Protein AF-A0AAN0NGV8-F1 (afdb_monomer)

Foldseek 3Di:
DFKKFWLDFDADFAAPAECPPNQQHGKTWIWFDDDQWIKIKIKGQFNHFPDHHGDTGGPPDRGTHWGRTYNHPDTDIDMWMWTQGGHGSVSSVVQCVVPLSDSLRVCDDCVNPCCQAPVNVVDPGHTHDCVVVPDPPRDDD

pLDDT: mean 86.29, std 15.34, range [24.92, 97.44]

Secondary structure (DSSP, 8-state):
---EEEEEEE--PPBT-TTGGGGT-EEEEEEEEETTEEEEEEEEEESEESS-TT-EE-TT---EE-B-BSS-SSSB-EEEEEEEEES-HHHHHHHHHTT--STTTTS-SGGGGGGGBHHHH-SSSEE--TTTS-STTTS--

Structure (mmCIF, N/CA/C/O backbone):
data_AF-A0AAN0NGV8-F1
#
_entry.id   AF-A0AAN0NGV8-F1
#
loop_
_atom_site.group_PDB
_atom_site.id
_atom_site.type_symbol
_atom_site.label_atom_id
_atom_site.label_alt_id
_atom_site.label_comp_id
_atom_site.label_asym_id
_atom_site.label_entity_id
_atom_site.label_seq_id
_atom_site.pdbx_PDB_ins_code
_atom_site.Cartn_x
_atom_site.Cartn_y
_atom_site.Cartn_z
_atom_site.occupancy
_atom_site.B_iso_or_equiv
_atom_site.auth_seq_id
_atom_site.auth_comp_id
_atom_site.auth_asym_id
_atom_site.auth_atom_id
_atom_site.pdbx_PDB_model_num
ATOM 1 N N . MET A 1 1 ? -6.125 -11.802 8.314 1.00 50.25 1 MET A N 1
ATOM 2 C CA . MET A 1 1 ? -6.248 -10.958 7.102 1.00 50.25 1 MET A CA 1
ATOM 3 C C . MET A 1 1 ? -7.637 -11.060 6.474 1.00 50.25 1 MET A C 1
ATOM 5 O O . MET A 1 1 ? -7.983 -12.096 5.914 1.00 50.25 1 MET A O 1
ATOM 9 N N . GLY A 1 2 ? -8.452 -10.009 6.598 1.00 60.31 2 GLY A N 1
ATOM 10 C CA . GLY A 1 2 ? -9.726 -9.881 5.875 1.00 60.31 2 GLY A CA 1
ATOM 11 C C . GLY A 1 2 ? -9.545 -9.442 4.413 1.00 60.31 2 GLY A C 1
ATOM 12 O O . GLY A 1 2 ? -8.422 -9.252 3.950 1.00 60.31 2 GLY A O 1
ATOM 13 N N . ASN A 1 3 ? -10.654 -9.258 3.688 1.00 77.56 3 ASN A N 1
ATOM 14 C CA . ASN A 1 3 ? -10.643 -8.674 2.340 1.00 77.56 3 ASN A CA 1
ATOM 15 C C . ASN A 1 3 ? -10.023 -7.267 2.374 1.00 77.56 3 ASN A C 1
ATOM 17 O O . ASN A 1 3 ? -10.337 -6.478 3.265 1.00 77.56 3 ASN A O 1
ATOM 21 N N . GLY A 1 4 ? -9.168 -6.952 1.404 1.00 88.31 4 GLY A N 1
ATOM 22 C CA . GLY A 1 4 ? -8.563 -5.631 1.251 1.00 88.31 4 GLY A CA 1
ATOM 23 C C . GLY A 1 4 ? -9.181 -4.834 0.105 1.00 88.31 4 GLY A C 1
ATOM 24 O O . GLY A 1 4 ? -9.833 -5.393 -0.773 1.00 88.31 4 GLY A O 1
ATOM 25 N N . VAL A 1 5 ? -8.953 -3.525 0.091 1.00 95.69 5 VAL A N 1
ATOM 26 C CA . VAL A 1 5 ? -9.336 -2.618 -0.998 1.00 95.69 5 VAL A CA 1
ATOM 27 C C . VAL A 1 5 ? -8.103 -1.918 -1.552 1.00 95.69 5 VAL A C 1
ATOM 29 O O . VAL A 1 5 ? -7.297 -1.370 -0.801 1.00 95.69 5 VAL A O 1
ATOM 32 N N . ILE A 1 6 ? -7.947 -1.921 -2.872 1.00 96.50 6 ILE A N 1
ATOM 33 C CA . ILE A 1 6 ? -6.869 -1.205 -3.550 1.00 96.50 6 ILE A CA 1
ATOM 34 C C . ILE A 1 6 ? -7.197 0.289 -3.566 1.00 96.50 6 ILE A C 1
ATOM 36 O O . ILE A 1 6 ? -8.218 0.703 -4.111 1.00 96.50 6 ILE A O 1
ATOM 40 N N . VAL A 1 7 ? -6.325 1.117 -2.996 1.00 97.44 7 VAL A N 1
ATOM 41 C CA . VAL A 1 7 ? -6.482 2.583 -2.969 1.00 97.44 7 VAL A CA 1
ATOM 42 C C . VAL A 1 7 ? -5.556 3.299 -3.950 1.00 97.44 7 VAL A C 1
ATOM 44 O O . VAL A 1 7 ? -5.861 4.421 -4.348 1.00 97.44 7 VAL A O 1
ATOM 47 N N . VAL A 1 8 ? -4.491 2.630 -4.407 1.00 97.31 8 VAL A N 1
ATOM 48 C CA . VAL A 1 8 ? -3.605 3.078 -5.494 1.00 97.31 8 VAL A CA 1
ATOM 49 C C . VAL A 1 8 ? -3.218 1.874 -6.348 1.00 97.31 8 VAL A C 1
ATOM 51 O O . VAL A 1 8 ? -2.840 0.840 -5.806 1.00 97.31 8 VAL A O 1
ATOM 54 N N . ALA A 1 9 ? -3.271 2.020 -7.671 1.00 96.88 9 ALA A N 1
ATOM 55 C CA . ALA A 1 9 ? -2.657 1.094 -8.619 1.00 96.88 9 ALA A CA 1
ATOM 56 C C . ALA A 1 9 ? -2.059 1.912 -9.766 1.00 96.88 9 ALA A C 1
ATOM 58 O O . ALA A 1 9 ? -2.788 2.446 -10.601 1.00 96.88 9 ALA A O 1
ATOM 59 N N . GLN A 1 10 ? -0.737 2.041 -9.774 1.00 97.06 10 GLN A N 1
ATOM 60 C CA . GLN A 1 10 ? -0.016 2.907 -10.697 1.00 97.06 10 GLN A CA 1
ATOM 61 C C . GLN A 1 10 ? 0.923 2.060 -11.561 1.00 97.06 10 GLN A C 1
ATOM 63 O O . GLN A 1 10 ? 1.771 1.330 -11.046 1.00 97.06 10 GLN A O 1
ATOM 68 N N . GLY A 1 11 ? 0.768 2.177 -12.879 1.00 94.62 11 GLY A N 1
ATOM 69 C CA . GLY A 1 11 ? 1.617 1.532 -13.881 1.00 94.62 11 GLY A CA 1
ATOM 70 C C . GLY A 1 11 ? 2.447 2.536 -14.687 1.00 94.62 11 GLY A C 1
ATOM 71 O O . GLY A 1 11 ? 2.620 3.689 -14.289 1.00 94.62 11 GLY A O 1
ATOM 72 N N . GLY A 1 12 ? 2.914 2.102 -15.861 1.00 94.81 12 GLY A N 1
ATOM 73 C CA . GLY A 1 12 ? 3.553 2.963 -16.863 1.00 94.81 12 GLY A CA 1
ATOM 74 C C . GLY A 1 12 ? 5.072 3.116 -16.740 1.00 94.81 12 GLY A C 1
ATOM 75 O O . GLY A 1 12 ? 5.676 3.773 -17.583 1.00 94.81 12 GLY A O 1
ATOM 76 N N . CYS A 1 13 ? 5.708 2.491 -15.748 1.00 94.75 13 CYS A N 1
ATOM 77 C CA . CYS A 1 13 ? 7.161 2.491 -15.605 1.00 94.75 13 CYS A CA 1
ATOM 78 C C . CYS A 1 13 ? 7.784 1.248 -16.247 1.00 94.75 13 CYS A C 1
ATOM 80 O O . CYS A 1 13 ? 7.397 0.118 -15.943 1.00 94.75 13 CYS A O 1
ATOM 82 N N . GLY A 1 14 ? 8.797 1.451 -17.091 1.00 91.19 14 GLY A N 1
ATOM 83 C CA . GLY A 1 14 ? 9.654 0.366 -17.571 1.00 91.19 14 GLY A CA 1
ATOM 84 C C . GLY A 1 14 ? 10.571 -0.191 -16.472 1.00 91.19 14 GLY A C 1
ATOM 85 O O . GLY A 1 14 ? 10.752 0.415 -15.413 1.00 91.19 14 GLY A O 1
ATOM 86 N N . ASN A 1 15 ? 11.190 -1.342 -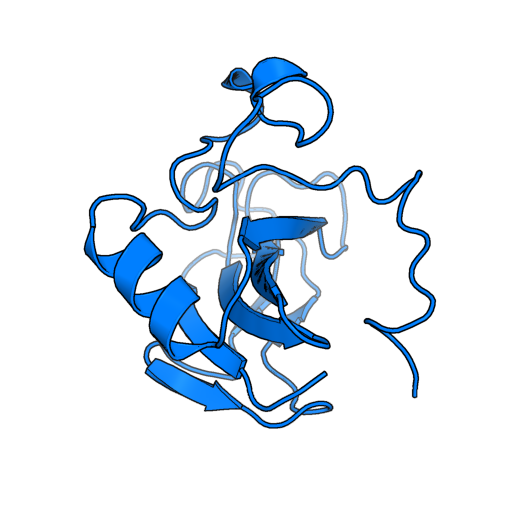16.736 1.00 85.62 15 ASN A N 1
ATOM 87 C CA . ASN A 1 15 ? 12.257 -1.864 -15.878 1.00 85.62 15 ASN A CA 1
ATOM 88 C C . ASN A 1 15 ? 13.474 -0.927 -15.911 1.00 85.62 15 ASN A C 1
ATOM 90 O O . ASN A 1 15 ? 13.820 -0.400 -16.967 1.00 85.62 15 ASN A O 1
ATOM 94 N N . ASN A 1 16 ? 14.131 -0.752 -14.765 1.00 87.00 16 ASN A N 1
ATOM 95 C CA . ASN A 1 16 ? 15.261 0.156 -14.549 1.00 87.00 16 ASN A CA 1
ATOM 96 C C . ASN A 1 16 ? 14.935 1.641 -14.811 1.00 87.00 16 ASN A C 1
ATOM 98 O O . ASN A 1 16 ? 15.845 2.446 -14.999 1.00 87.00 16 ASN A O 1
ATOM 102 N N . ALA A 1 17 ? 13.650 2.012 -14.854 1.00 88.94 17 ALA A N 1
ATOM 103 C CA . ALA A 1 17 ? 13.219 3.397 -15.023 1.00 88.94 17 ALA A CA 1
ATOM 104 C C . ALA A 1 17 ? 13.359 4.166 -13.700 1.00 88.94 17 ALA A C 1
ATOM 106 O O . ALA A 1 17 ? 12.373 4.365 -12.984 1.00 88.94 17 ALA A O 1
ATOM 107 N N . ASP A 1 18 ? 14.591 4.561 -13.376 1.00 90.38 18 ASP A N 1
ATOM 108 C CA . ASP A 1 18 ? 14.912 5.303 -12.156 1.00 90.38 18 ASP A CA 1
ATOM 109 C C . ASP A 1 18 ? 14.099 6.606 -12.049 1.00 90.38 18 ASP A C 1
ATOM 111 O O . ASP A 1 18 ? 13.821 7.280 -13.043 1.00 90.38 18 ASP A O 1
ATOM 115 N N . GLY A 1 19 ? 13.644 6.925 -10.837 1.00 89.19 19 GLY A N 1
ATOM 116 C CA . GLY A 1 19 ? 12.813 8.096 -10.549 1.00 89.19 19 GLY A CA 1
ATOM 117 C C . GLY A 1 19 ? 11.358 8.022 -11.038 1.00 89.19 19 GLY A C 1
ATOM 118 O O . GLY A 1 19 ? 10.547 8.870 -10.655 1.00 89.19 19 GLY A O 1
ATOM 119 N N . CYS A 1 20 ? 10.971 7.009 -11.824 1.00 94.88 20 CYS A N 1
ATOM 120 C CA . CYS A 1 20 ? 9.597 6.870 -12.311 1.00 94.88 20 CYS A CA 1
ATOM 121 C C . CYS A 1 20 ? 8.591 6.760 -11.151 1.00 94.88 20 CYS A C 1
ATOM 123 O O . CYS A 1 20 ? 8.838 6.064 -10.162 1.00 94.88 20 CYS A O 1
ATOM 125 N N . ASN A 1 21 ? 7.464 7.475 -11.264 1.00 94.44 21 ASN A N 1
ATOM 126 C CA . ASN A 1 21 ? 6.463 7.626 -10.199 1.00 94.44 21 ASN A CA 1
ATOM 127 C C . ASN A 1 21 ? 7.066 8.071 -8.846 1.00 94.44 21 ASN A C 1
ATOM 129 O O . ASN A 1 21 ? 6.680 7.565 -7.795 1.00 94.44 21 ASN A O 1
ATOM 133 N N . GLY A 1 22 ? 8.037 8.992 -8.860 1.00 90.94 22 GLY A N 1
ATOM 134 C CA . GLY A 1 22 ? 8.686 9.486 -7.637 1.00 90.94 22 GLY A CA 1
ATOM 135 C C . GLY A 1 22 ? 9.609 8.459 -6.976 1.00 90.94 22 GLY A C 1
ATOM 136 O O . GLY A 1 22 ? 9.797 8.494 -5.764 1.00 90.94 22 GLY A O 1
ATOM 137 N N . GLY A 1 23 ? 10.138 7.521 -7.766 1.00 92.81 23 GLY A N 1
ATOM 138 C CA . GLY A 1 23 ? 11.018 6.440 -7.317 1.00 92.81 23 GLY A CA 1
ATOM 139 C C . GLY A 1 23 ? 10.293 5.149 -6.929 1.00 92.81 23 GLY A C 1
ATOM 140 O O . GLY A 1 23 ? 10.937 4.110 -6.845 1.00 92.81 23 GLY A O 1
ATOM 141 N N . LEU A 1 24 ? 8.963 5.164 -6.779 1.00 93.94 24 LEU A N 1
ATOM 142 C CA . LEU A 1 24 ? 8.178 3.979 -6.393 1.00 93.94 24 LEU A CA 1
ATOM 143 C C . LEU A 1 24 ? 8.085 2.927 -7.510 1.00 93.94 24 LEU A C 1
ATOM 145 O O . LEU A 1 24 ? 7.803 1.758 -7.244 1.00 93.94 24 LEU A O 1
ATOM 149 N N . GLY A 1 25 ? 8.283 3.341 -8.766 1.00 96.19 25 GLY A N 1
ATOM 150 C CA . GLY A 1 25 ? 8.044 2.492 -9.929 1.00 96.19 25 GLY A CA 1
ATOM 151 C C . GLY A 1 25 ? 6.558 2.186 -10.125 1.00 96.19 25 GLY A C 1
ATOM 152 O O . GLY A 1 25 ? 5.684 2.970 -9.731 1.00 96.19 25 GLY A O 1
ATOM 153 N N . ASN A 1 26 ? 6.251 1.048 -10.745 1.00 96.38 26 ASN A N 1
ATOM 154 C CA . ASN A 1 26 ? 4.888 0.523 -10.716 1.00 96.38 26 ASN A CA 1
ATOM 155 C C . ASN A 1 26 ? 4.593 0.051 -9.291 1.00 96.38 26 ASN A C 1
ATOM 157 O O . ASN A 1 26 ? 5.395 -0.676 -8.699 1.00 96.38 26 ASN A O 1
ATOM 161 N N . HIS A 1 27 ? 3.464 0.476 -8.738 1.00 96.38 27 HIS A N 1
ATOM 162 C CA . HIS A 1 27 ? 3.180 0.260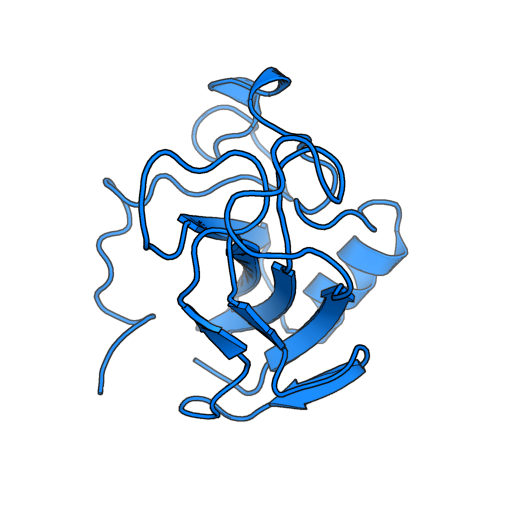 -7.328 1.00 96.38 27 HIS A CA 1
ATOM 163 C C . HIS A 1 27 ? 1.690 0.140 -7.036 1.00 96.38 27 HIS A C 1
ATOM 165 O O . HIS A 1 27 ? 0.835 0.602 -7.797 1.00 96.38 27 HIS A O 1
ATOM 171 N N . ILE A 1 28 ? 1.394 -0.494 -5.906 1.00 97.12 28 ILE A N 1
ATOM 172 C CA . ILE A 1 28 ? 0.041 -0.706 -5.404 1.00 97.12 28 ILE A CA 1
ATOM 173 C C . ILE A 1 28 ? 0.004 -0.326 -3.936 1.00 97.12 28 ILE A C 1
ATOM 175 O O . ILE A 1 28 ? 0.847 -0.790 -3.173 1.00 97.12 28 ILE A O 1
ATOM 179 N N . SER A 1 29 ? -1.010 0.443 -3.545 1.00 96.62 29 SER A N 1
ATOM 180 C CA . SER A 1 29 ? -1.361 0.627 -2.139 1.00 96.62 29 SER A CA 1
ATOM 181 C C . SER A 1 29 ? -2.739 0.055 -1.868 1.00 96.62 29 SER A C 1
ATOM 183 O O . SER A 1 29 ? -3.670 0.258 -2.652 1.00 96.62 29 SER A O 1
ATOM 185 N N . MET A 1 30 ? -2.890 -0.629 -0.742 1.00 96.06 30 MET A N 1
ATOM 186 C CA . MET A 1 30 ? -4.154 -1.225 -0.324 1.00 96.06 30 MET A CA 1
ATOM 187 C C . MET A 1 30 ? -4.423 -0.998 1.155 1.00 96.06 30 MET A C 1
ATOM 189 O O . MET A 1 30 ? -3.489 -0.830 1.933 1.00 96.06 30 MET A O 1
ATOM 193 N N . ILE A 1 31 ? -5.699 -1.030 1.527 1.00 96.44 31 ILE A N 1
ATOM 194 C CA . ILE A 1 31 ? -6.162 -1.017 2.914 1.00 96.44 31 ILE A CA 1
ATOM 195 C C . ILE A 1 31 ? -6.766 -2.376 3.227 1.00 96.44 31 ILE A C 1
ATOM 197 O O . ILE A 1 31 ? -7.568 -2.891 2.451 1.00 96.44 31 ILE A O 1
ATOM 201 N N . PHE A 1 32 ? -6.398 -2.954 4.359 1.00 93.50 32 PHE A N 1
ATOM 202 C CA . PHE A 1 32 ? -6.928 -4.224 4.837 1.00 93.50 32 PHE A CA 1
ATOM 203 C C . PHE A 1 32 ? -7.112 -4.185 6.352 1.00 93.50 32 PHE A C 1
ATOM 205 O O . PHE A 1 32 ? -6.693 -3.244 7.022 1.00 93.50 32 PHE A O 1
ATOM 212 N N . GLN A 1 33 ? -7.772 -5.206 6.885 1.00 89.56 33 GLN A N 1
ATOM 213 C CA . GLN A 1 33 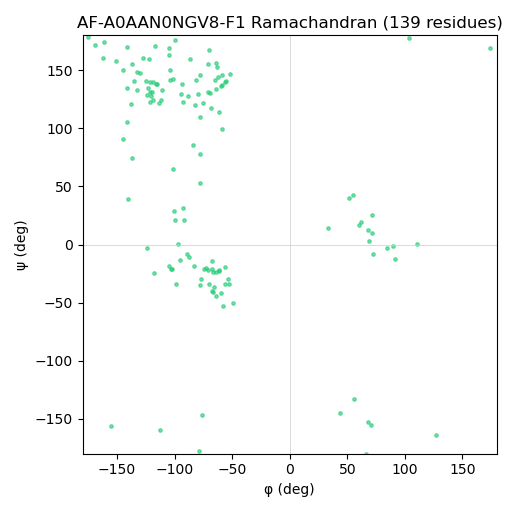? -7.996 -5.360 8.316 1.00 89.56 33 GLN A CA 1
ATOM 214 C C . GLN A 1 33 ? -7.334 -6.643 8.811 1.00 89.56 33 GLN A C 1
ATOM 216 O O . GLN A 1 33 ? -7.406 -7.693 8.155 1.00 89.56 33 GLN A O 1
ATOM 221 N N . ASP A 1 34 ? -6.732 -6.552 9.991 1.00 87.44 34 ASP A N 1
ATOM 222 C CA . ASP A 1 34 ? -6.260 -7.698 10.751 1.00 87.44 34 ASP A CA 1
ATOM 223 C C . ASP A 1 34 ? -6.603 -7.513 12.235 1.00 87.44 34 ASP A C 1
ATOM 225 O O . ASP A 1 34 ? -6.262 -6.502 12.850 1.00 87.44 34 ASP A O 1
ATOM 229 N N . GLY A 1 35 ? -7.372 -8.457 12.786 1.00 88.25 35 GLY A N 1
ATOM 230 C CA . GLY A 1 35 ? -8.016 -8.293 14.091 1.00 88.25 35 GLY A CA 1
ATOM 231 C C . GLY A 1 35 ? -8.890 -7.034 14.153 1.00 88.25 35 GLY A C 1
ATOM 232 O O . GLY A 1 35 ? -9.666 -6.752 13.237 1.00 88.25 35 GLY A O 1
ATOM 233 N N . ASP A 1 36 ? -8.728 -6.263 15.226 1.00 90.94 36 ASP A N 1
ATOM 234 C CA . ASP A 1 36 ? -9.462 -5.017 15.482 1.00 90.94 36 ASP A CA 1
ATOM 235 C C . ASP A 1 36 ? -8.734 -3.776 14.939 1.00 90.94 36 ASP A C 1
ATOM 237 O O . ASP A 1 36 ? -8.935 -2.662 15.433 1.00 90.94 36 ASP A O 1
ATOM 241 N N . ARG A 1 37 ? -7.824 -3.954 13.972 1.00 92.25 37 ARG A N 1
ATOM 242 C CA . ARG A 1 37 ? -6.991 -2.878 13.426 1.00 92.25 37 ARG A CA 1
ATOM 243 C C . ARG A 1 37 ? -7.021 -2.849 11.908 1.00 92.25 37 ARG A C 1
ATOM 245 O O . ARG A 1 37 ? -7.085 -3.881 11.236 1.00 92.25 37 ARG A O 1
ATOM 252 N N . SER A 1 38 ? -6.910 -1.638 11.379 1.00 94.19 38 SER A N 1
ATOM 253 C CA . SER A 1 38 ? -6.804 -1.380 9.950 1.00 94.19 38 SER A CA 1
ATOM 254 C C . SER A 1 38 ? -5.368 -1.034 9.572 1.00 94.19 38 SER A C 1
ATOM 256 O O . SER A 1 38 ? -4.654 -0.344 10.302 1.00 94.19 38 SER A O 1
ATOM 258 N N . TYR A 1 39 ? -4.944 -1.528 8.416 1.00 94.12 39 TYR A N 1
ATOM 259 C CA . TYR A 1 39 ? -3.582 -1.404 7.923 1.00 94.12 39 TYR A CA 1
ATOM 260 C C . TYR A 1 39 ? -3.566 -0.945 6.472 1.00 94.12 39 TYR A C 1
ATOM 262 O O . TYR A 1 39 ? -4.446 -1.287 5.682 1.00 94.12 39 TYR A O 1
ATOM 270 N N . GLY A 1 40 ? -2.530 -0.195 6.121 1.00 94.69 40 GLY A N 1
ATOM 271 C CA . GLY A 1 40 ? -2.134 0.090 4.755 1.00 94.69 40 GLY A CA 1
ATOM 272 C C . GLY A 1 40 ? -0.956 -0.795 4.358 1.00 94.69 40 GLY A C 1
ATOM 273 O O . GLY A 1 40 ? -0.062 -1.020 5.168 1.00 94.69 40 GLY A O 1
ATOM 274 N N . ALA A 1 41 ? -0.914 -1.266 3.118 1.00 93.69 41 ALA A N 1
ATOM 275 C CA . ALA A 1 41 ? 0.282 -1.865 2.527 1.00 93.69 41 ALA A CA 1
ATOM 276 C C . ALA A 1 41 ? 0.632 -1.144 1.230 1.00 93.69 41 ALA A C 1
ATOM 278 O O . ALA A 1 41 ? -0.272 -0.811 0.467 1.00 93.69 41 ALA A O 1
ATOM 279 N N . LEU A 1 42 ? 1.921 -0.932 0.983 1.00 94.94 42 LEU A N 1
ATOM 280 C CA . LEU A 1 42 ? 2.473 -0.419 -0.269 1.00 94.94 42 LEU A CA 1
ATOM 281 C C . LEU A 1 42 ? 3.456 -1.443 -0.839 1.00 94.94 42 LEU A C 1
ATOM 283 O O . LEU A 1 42 ? 4.387 -1.846 -0.149 1.00 94.94 42 LEU A O 1
ATOM 287 N N . PHE A 1 43 ? 3.270 -1.808 -2.103 1.00 94.25 43 PHE A N 1
ATOM 288 C CA . PHE A 1 43 ? 4.151 -2.673 -2.884 1.00 94.25 43 PHE A CA 1
ATOM 289 C C . PHE A 1 43 ? 4.773 -1.854 -4.013 1.00 94.25 43 PHE A C 1
ATOM 291 O O . PHE A 1 43 ? 4.037 -1.290 -4.820 1.00 94.25 43 PHE A O 1
ATOM 298 N N . MET A 1 44 ? 6.100 -1.787 -4.073 1.00 94.38 44 MET A N 1
ATOM 299 C CA . MET A 1 44 ? 6.860 -0.972 -5.029 1.00 94.38 44 MET A CA 1
ATOM 300 C C . MET A 1 44 ? 7.731 -1.813 -5.962 1.00 94.38 44 MET A C 1
ATOM 302 O O . MET A 1 44 ? 7.905 -3.018 -5.768 1.00 94.38 44 MET A O 1
ATOM 306 N N . HIS A 1 45 ? 8.296 -1.139 -6.964 1.00 95.50 45 HIS A N 1
ATOM 307 C CA . HIS A 1 45 ? 9.227 -1.689 -7.953 1.00 95.50 45 HIS A CA 1
ATOM 308 C C . HIS A 1 45 ? 8.647 -2.809 -8.818 1.00 95.50 45 HIS A C 1
ATOM 310 O O . HIS A 1 45 ? 9.383 -3.555 -9.464 1.00 95.50 45 HIS A O 1
ATOM 316 N N . LEU A 1 46 ? 7.318 -2.906 -8.895 1.00 93.50 46 LEU A N 1
ATOM 317 C CA . LEU A 1 46 ? 6.632 -3.951 -9.643 1.00 93.50 46 LEU A CA 1
ATOM 318 C C . LEU A 1 46 ? 6.956 -3.854 -11.141 1.00 93.50 46 LEU A C 1
ATOM 320 O O . LEU A 1 46 ? 7.226 -2.780 -11.685 1.00 93.50 46 LEU A O 1
ATOM 324 N N . SER A 1 47 ? 6.899 -4.975 -11.847 1.00 93.75 47 SER A N 1
ATOM 325 C CA . SER A 1 47 ? 6.945 -4.979 -13.312 1.00 93.75 47 SER A CA 1
ATOM 326 C C . SER A 1 47 ? 5.591 -4.580 -13.900 1.00 93.75 47 SER A C 1
ATOM 328 O O . SER A 1 47 ? 5.542 -3.899 -14.919 1.00 93.75 47 SER A O 1
ATOM 330 N N . SER A 1 48 ? 4.492 -4.961 -13.242 1.00 91.88 48 SER A N 1
ATOM 331 C CA . SER A 1 48 ? 3.125 -4.573 -13.607 1.00 91.88 48 SER A CA 1
ATOM 332 C C . SER A 1 48 ? 2.138 -4.793 -12.453 1.00 91.88 48 SER A C 1
ATOM 334 O O . SER A 1 48 ? 2.404 -5.562 -11.524 1.00 91.88 48 SER A O 1
ATOM 336 N N . THR A 1 49 ? 0.988 -4.119 -12.522 1.00 92.00 49 THR A N 1
ATOM 337 C CA . THR A 1 49 ? -0.155 -4.341 -11.626 1.00 92.00 49 THR A CA 1
ATOM 338 C C . THR A 1 49 ? -1.126 -5.337 -12.268 1.00 92.00 49 THR A C 1
ATOM 340 O O . THR A 1 49 ? -1.393 -5.265 -13.465 1.00 92.00 49 THR A O 1
ATOM 343 N N . ALA A 1 50 ? -1.659 -6.275 -11.486 1.00 91.69 50 ALA A N 1
ATOM 344 C CA . ALA A 1 50 ? -2.678 -7.234 -11.929 1.00 91.69 50 ALA A CA 1
ATOM 345 C C . ALA A 1 50 ? -4.106 -6.769 -11.591 1.00 91.69 50 ALA A C 1
ATOM 347 O O . ALA A 1 50 ? -5.080 -7.312 -12.106 1.00 91.69 50 ALA A O 1
ATOM 348 N N . VAL A 1 51 ? -4.226 -5.756 -10.728 1.00 92.62 51 VAL A N 1
ATOM 349 C CA . VAL A 1 51 ? -5.490 -5.159 -10.286 1.00 92.62 51 VAL A CA 1
ATOM 350 C C . VAL A 1 51 ? -5.475 -3.643 -10.469 1.00 92.62 51 VAL A C 1
ATOM 352 O O . VAL A 1 51 ? -4.416 -3.026 -10.604 1.00 92.62 51 VAL A O 1
ATOM 355 N N . GLY A 1 52 ? -6.670 -3.052 -10.482 1.00 93.81 52 GLY A N 1
ATOM 356 C CA . GLY A 1 52 ? -6.880 -1.609 -10.557 1.00 93.81 52 GLY A CA 1
ATOM 357 C C . GLY A 1 52 ? -7.292 -0.999 -9.218 1.00 93.81 52 GLY A C 1
ATOM 358 O O . GLY A 1 52 ? -7.639 -1.700 -8.265 1.00 93.81 52 GLY A O 1
ATOM 359 N N . GLN A 1 53 ? -7.282 0.331 -9.163 1.00 94.75 53 GLN A N 1
ATOM 360 C CA . GLN A 1 53 ? -7.783 1.087 -8.020 1.00 94.75 53 GLN A CA 1
ATOM 361 C C . GLN A 1 53 ? -9.263 0.762 -7.748 1.00 94.75 53 GLN A C 1
ATOM 363 O O . GLN A 1 53 ? -10.035 0.524 -8.673 1.00 94.75 53 GLN A O 1
ATOM 368 N N . LEU A 1 54 ? -9.648 0.777 -6.470 1.00 93.81 54 LEU A N 1
ATOM 369 C CA . LEU A 1 54 ? -10.967 0.423 -5.926 1.00 93.81 54 LEU A CA 1
ATOM 370 C C . LEU A 1 54 ? -11.347 -1.062 -6.020 1.00 93.81 54 LEU A C 1
ATOM 372 O O . LEU A 1 54 ? -12.437 -1.432 -5.586 1.00 93.81 54 LEU A O 1
ATOM 376 N N . ALA A 1 55 ? -10.466 -1.930 -6.521 1.00 93.44 55 ALA A N 1
ATOM 377 C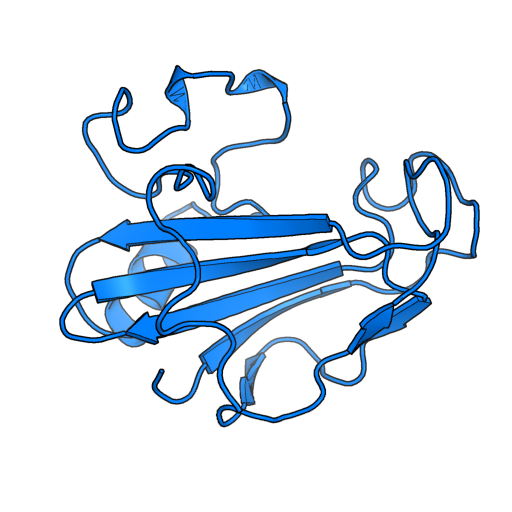 CA . ALA A 1 55 ? -10.704 -3.367 -6.479 1.00 93.44 55 ALA A CA 1
ATOM 378 C C . ALA A 1 55 ? -10.751 -3.870 -5.026 1.00 93.44 55 ALA A C 1
ATOM 380 O O . ALA A 1 55 ? -9.879 -3.541 -4.220 1.00 93.44 55 ALA A O 1
ATOM 381 N N . VAL A 1 56 ? -11.748 -4.697 -4.707 1.00 93.12 56 VAL A N 1
ATOM 382 C CA . VAL A 1 56 ? -11.802 -5.453 -3.450 1.00 93.12 56 VAL A CA 1
ATOM 383 C C . VAL A 1 56 ? -11.176 -6.818 -3.700 1.00 93.12 56 VAL A C 1
ATOM 385 O O . VAL A 1 56 ? -11.613 -7.547 -4.589 1.00 93.12 56 VAL A O 1
ATOM 388 N N . VAL A 1 57 ? -10.142 -7.155 -2.936 1.00 87.12 57 VAL A N 1
ATOM 389 C CA . VAL A 1 57 ? -9.320 -8.348 -3.141 1.00 87.12 57 VAL A CA 1
ATOM 390 C C . VAL A 1 57 ? -9.340 -9.238 -1.894 1.00 87.12 57 VAL A C 1
ATOM 392 O O . VAL A 1 57 ? -8.989 -8.782 -0.802 1.00 87.12 57 VAL A O 1
ATOM 395 N N . PRO A 1 58 ? -9.751 -10.511 -2.014 1.00 87.25 58 PRO A N 1
ATOM 396 C CA . PRO A 1 58 ? -9.558 -11.498 -0.957 1.00 87.25 58 PRO A CA 1
ATOM 397 C C . PRO A 1 58 ? -8.074 -11.779 -0.702 1.00 87.25 58 PRO A C 1
ATOM 399 O O . PRO A 1 58 ? -7.240 -11.638 -1.604 1.00 87.25 58 PRO A O 1
ATOM 402 N N . ALA A 1 59 ? -7.749 -12.248 0.504 1.00 82.44 59 ALA A N 1
ATOM 403 C CA . ALA A 1 59 ? -6.413 -12.755 0.807 1.00 82.44 59 ALA A CA 1
ATOM 404 C C . ALA A 1 59 ? -6.011 -13.874 -0.178 1.00 82.44 59 ALA A C 1
ATOM 406 O O . ALA A 1 59 ? -6.838 -14.699 -0.565 1.00 82.44 59 ALA A O 1
ATOM 407 N N . GLY A 1 60 ? -4.744 -13.881 -0.599 1.00 82.75 60 GLY A N 1
ATOM 408 C CA . GLY A 1 60 ? -4.222 -14.816 -1.608 1.00 82.75 60 GLY A CA 1
ATOM 409 C C . GLY A 1 60 ? -4.445 -14.390 -3.066 1.00 82.75 60 GLY A C 1
ATOM 410 O O . GLY A 1 60 ? -3.965 -15.062 -3.975 1.00 82.75 60 GLY A O 1
ATOM 411 N N . THR A 1 61 ? -5.129 -13.269 -3.318 1.00 85.94 61 THR A N 1
ATOM 412 C CA . THR A 1 61 ? -5.273 -12.727 -4.677 1.00 85.94 61 THR A CA 1
ATOM 413 C C . THR A 1 61 ? -3.951 -12.147 -5.171 1.00 85.94 61 THR A C 1
ATOM 415 O O . THR A 1 61 ? -3.329 -11.330 -4.492 1.00 85.94 61 THR A O 1
ATOM 418 N N . VAL A 1 62 ? -3.544 -12.513 -6.387 1.00 89.44 62 VAL A N 1
ATOM 419 C CA . VAL A 1 62 ? -2.408 -11.872 -7.060 1.00 89.44 62 VAL A CA 1
ATOM 420 C C . VAL A 1 62 ? -2.789 -10.439 -7.428 1.00 89.44 62 VAL A C 1
ATOM 422 O O . VAL A 1 62 ? -3.694 -10.218 -8.230 1.00 89.44 62 VAL A O 1
ATOM 425 N N . ILE A 1 63 ? -2.083 -9.465 -6.853 1.00 91.25 63 ILE A N 1
ATOM 426 C CA . ILE A 1 63 ? -2.321 -8.033 -7.097 1.00 91.25 63 ILE A CA 1
ATOM 427 C C . ILE A 1 63 ? -1.298 -7.408 -8.051 1.00 91.25 63 ILE A C 1
ATOM 429 O O . ILE A 1 63 ? -1.586 -6.400 -8.688 1.00 91.25 63 ILE A O 1
ATOM 433 N N . GLY A 1 64 ? -0.125 -8.010 -8.225 1.00 92.25 64 GLY A N 1
ATOM 434 C CA . GLY A 1 64 ? 0.921 -7.499 -9.105 1.00 92.25 64 GLY A CA 1
ATOM 435 C C . GLY A 1 64 ? 2.100 -8.454 -9.200 1.00 92.25 64 GLY A C 1
ATOM 436 O O . GLY A 1 64 ? 2.112 -9.507 -8.563 1.00 92.25 64 GLY A O 1
ATOM 437 N N . TYR A 1 65 ? 3.085 -8.071 -10.005 1.00 91.50 65 TYR A N 1
ATOM 438 C CA . TYR A 1 65 ? 4.245 -8.902 -10.308 1.00 91.50 65 TYR A CA 1
ATOM 439 C C . TYR A 1 65 ? 5.534 -8.170 -9.954 1.00 91.50 65 TYR A C 1
ATOM 441 O O . TYR A 1 65 ? 5.704 -7.003 -10.307 1.00 91.50 65 TYR A O 1
ATOM 449 N N . THR A 1 66 ? 6.460 -8.862 -9.290 1.00 90.81 66 THR A N 1
ATOM 450 C CA . THR A 1 66 ? 7.797 -8.351 -8.957 1.00 90.81 66 THR A CA 1
ATOM 451 C C . THR A 1 66 ? 8.508 -7.805 -10.192 1.00 90.81 66 THR A C 1
ATOM 453 O O . THR A 1 66 ? 8.327 -8.311 -11.304 1.00 90.81 66 THR A O 1
ATOM 456 N N . GLY A 1 67 ? 9.317 -6.766 -10.017 1.00 91.38 67 GLY A N 1
ATOM 457 C CA . GLY A 1 67 ? 10.070 -6.167 -11.109 1.00 91.38 67 GLY A CA 1
ATOM 458 C C . GLY A 1 67 ? 11.310 -5.442 -10.623 1.00 91.38 67 GLY A C 1
ATOM 459 O O . GLY A 1 67 ? 11.857 -5.755 -9.570 1.00 91.38 67 GLY A O 1
ATOM 460 N N . ASN A 1 68 ? 11.763 -4.494 -11.439 1.00 93.62 68 ASN A N 1
ATOM 461 C CA . ASN A 1 68 ? 12.863 -3.597 -11.105 1.00 93.62 68 ASN A CA 1
ATOM 462 C C . ASN A 1 68 ? 12.574 -2.170 -11.597 1.00 93.62 68 ASN A C 1
ATOM 464 O O . ASN A 1 68 ? 13.436 -1.532 -12.193 1.00 93.62 68 ASN A O 1
ATOM 468 N N . SER A 1 69 ? 11.325 -1.709 -11.489 1.00 93.75 69 SER A N 1
ATOM 469 C CA . SER A 1 69 ? 10.941 -0.362 -11.938 1.00 93.75 69 SER A CA 1
ATOM 470 C C . SER A 1 69 ? 11.165 0.687 -10.844 1.00 93.75 69 SER A C 1
ATOM 472 O O . SER A 1 69 ? 11.217 0.360 -9.659 1.00 93.75 69 SER A O 1
ATOM 474 N N . GLY A 1 70 ? 11.268 1.964 -11.217 1.00 92.75 70 GLY A N 1
ATOM 475 C CA . GLY A 1 70 ? 11.556 3.024 -10.251 1.00 92.75 70 GLY A CA 1
ATOM 476 C C . GLY A 1 70 ? 12.993 2.961 -9.734 1.00 92.75 70 GLY A C 1
ATOM 477 O O . GLY A 1 70 ? 13.887 2.429 -10.393 1.00 92.75 70 GLY A O 1
ATOM 478 N N . THR A 1 71 ? 13.207 3.512 -8.543 1.00 91.44 71 THR A N 1
ATOM 479 C CA . THR A 1 71 ? 14.521 3.586 -7.899 1.00 91.44 71 THR A CA 1
ATOM 480 C C . THR A 1 71 ? 14.804 2.284 -7.162 1.00 91.44 71 THR A C 1
ATOM 482 O O . THR A 1 71 ? 14.528 2.155 -5.975 1.00 91.44 71 THR A O 1
ATOM 485 N N . SER A 1 72 ? 15.332 1.300 -7.888 1.00 86.81 72 SER A N 1
ATOM 486 C CA . SER A 1 72 ? 15.618 -0.042 -7.382 1.00 86.81 72 SER A CA 1
ATOM 487 C C . SER A 1 72 ? 16.995 -0.519 -7.843 1.00 86.81 72 SER A C 1
ATOM 489 O O . SER A 1 72 ? 17.408 -0.275 -8.976 1.00 86.81 72 SER A O 1
ATOM 491 N N . THR A 1 73 ? 17.724 -1.208 -6.963 1.00 87.06 73 THR A N 1
ATOM 492 C CA . THR A 1 73 ? 19.099 -1.679 -7.214 1.00 87.06 73 THR A CA 1
ATOM 493 C C . THR A 1 73 ? 19.164 -3.044 -7.900 1.00 87.06 73 THR A C 1
ATOM 495 O O . THR A 1 73 ? 20.227 -3.461 -8.355 1.00 87.06 73 THR A O 1
ATOM 498 N N . GLY A 1 74 ? 18.036 -3.744 -7.998 1.00 88.50 74 GLY A N 1
ATOM 499 C CA . GLY A 1 74 ? 17.909 -5.045 -8.646 1.00 88.50 74 GLY A CA 1
ATOM 500 C C . GLY A 1 74 ? 16.506 -5.625 -8.452 1.00 88.50 74 GLY A C 1
ATOM 501 O O . GLY A 1 74 ? 15.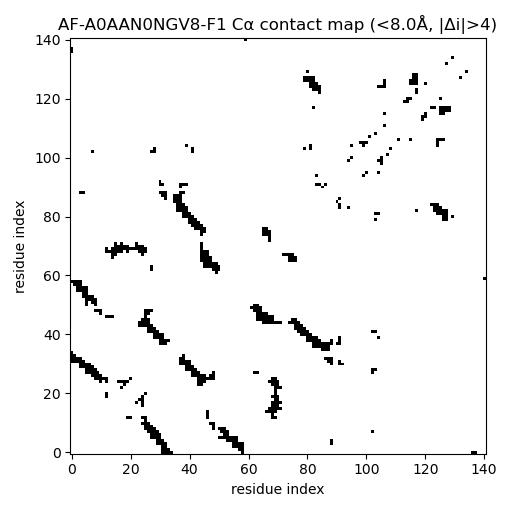741 -5.085 -7.656 1.00 88.50 74 GLY A O 1
ATOM 502 N N . PRO A 1 75 ? 16.126 -6.703 -9.160 1.00 91.31 75 PRO A N 1
ATOM 503 C CA . PRO A 1 75 ? 14.755 -7.205 -9.122 1.00 91.31 75 PRO A CA 1
ATOM 504 C C . PRO A 1 75 ? 14.305 -7.648 -7.721 1.00 91.31 75 PRO A C 1
ATOM 506 O O . PRO A 1 75 ? 14.820 -8.627 -7.182 1.00 91.31 75 PRO A O 1
ATOM 509 N N . HIS A 1 76 ? 13.334 -6.939 -7.144 1.00 92.00 76 HIS A N 1
ATOM 510 C CA . HIS A 1 76 ? 12.730 -7.244 -5.845 1.00 92.00 76 HIS A CA 1
ATOM 511 C C . HIS A 1 76 ? 11.374 -6.535 -5.693 1.00 92.00 76 HIS A C 1
ATOM 513 O O . HIS A 1 76 ? 10.963 -5.757 -6.552 1.00 92.00 76 HIS A O 1
ATOM 519 N N . VAL A 1 77 ? 10.661 -6.819 -4.600 1.00 90.38 77 VAL A N 1
ATOM 520 C CA . VAL A 1 77 ? 9.503 -6.023 -4.167 1.00 90.38 77 VAL A CA 1
ATOM 521 C C . VAL A 1 77 ? 9.892 -5.314 -2.884 1.00 90.38 77 VAL A C 1
ATOM 523 O O . VAL A 1 77 ? 10.269 -5.971 -1.914 1.00 90.38 77 VAL A O 1
ATOM 526 N N . HIS A 1 78 ? 9.778 -3.989 -2.862 1.00 91.56 78 HIS A N 1
ATOM 527 C CA . HIS A 1 78 ? 9.832 -3.239 -1.609 1.00 91.56 78 HIS A CA 1
ATOM 528 C C . HIS A 1 78 ? 8.419 -3.150 -1.038 1.00 91.56 78 HIS A C 1
ATOM 530 O O . HIS A 1 78 ? 7.487 -2.749 -1.739 1.00 91.56 78 HIS A O 1
ATOM 536 N N . ILE A 1 79 ? 8.265 -3.541 0.227 1.00 90.56 79 ILE A N 1
ATOM 537 C CA . ILE A 1 79 ? 6.979 -3.569 0.927 1.00 90.56 79 ILE A CA 1
ATOM 538 C C . ILE A 1 79 ? 7.049 -2.641 2.132 1.00 90.56 79 ILE A C 1
ATOM 540 O O . ILE A 1 79 ? 7.975 -2.729 2.937 1.00 90.56 79 ILE A O 1
ATOM 544 N N . GLU A 1 80 ? 6.042 -1.788 2.283 1.00 91.06 80 GLU A N 1
ATOM 545 C CA . GLU A 1 80 ? 5.822 -1.021 3.507 1.00 91.06 80 GLU A CA 1
ATOM 546 C C . GLU A 1 80 ? 4.447 -1.333 4.077 1.00 91.06 80 GLU A C 1
ATOM 548 O O . GLU A 1 80 ? 3.474 -1.432 3.329 1.00 91.06 80 GLU A O 1
ATOM 553 N N . ILE A 1 81 ? 4.371 -1.458 5.401 1.00 91.38 81 ILE A N 1
ATOM 554 C CA . ILE A 1 81 ? 3.121 -1.636 6.134 1.00 91.38 81 ILE A CA 1
ATOM 555 C C . ILE A 1 81 ? 2.911 -0.425 7.044 1.00 91.38 81 ILE A C 1
ATOM 557 O O . ILE A 1 81 ? 3.843 0.089 7.672 1.00 91.38 81 ILE A O 1
ATOM 561 N N . PHE A 1 82 ? 1.669 0.037 7.087 1.00 93.12 82 PHE A N 1
ATOM 562 C CA . PHE A 1 82 ? 1.230 1.206 7.827 1.00 93.12 82 PHE A CA 1
ATOM 563 C C . PHE A 1 82 ? 0.113 0.803 8.775 1.00 93.12 82 PHE A C 1
ATOM 565 O O . PHE A 1 82 ? -0.864 0.198 8.347 1.00 93.12 82 PHE A O 1
ATOM 572 N N . ASP A 1 83 ? 0.226 1.157 10.046 1.00 94.06 83 ASP A N 1
ATOM 573 C CA . ASP A 1 83 ? -0.882 1.064 10.985 1.00 94.06 83 ASP A CA 1
ATOM 574 C C . ASP A 1 83 ? -1.765 2.305 10.810 1.00 94.06 83 ASP A C 1
ATOM 576 O O .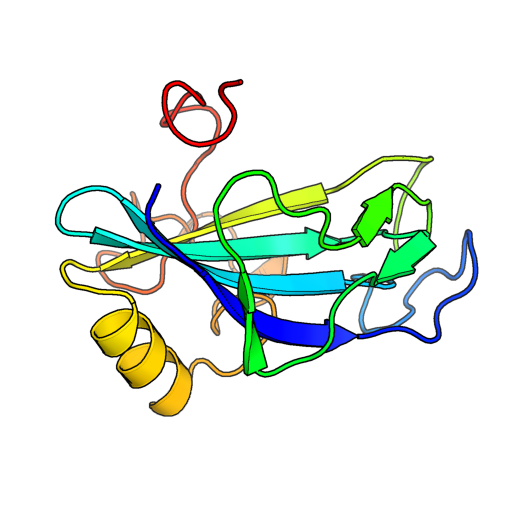 ASP A 1 83 ? -1.293 3.441 10.940 1.00 94.06 83 ASP A O 1
ATOM 580 N N . LEU A 1 84 ? -3.032 2.089 10.456 1.00 95.69 84 LEU A N 1
ATOM 581 C CA . LEU A 1 84 ? -4.024 3.149 10.253 1.00 95.69 84 LEU A CA 1
ATOM 582 C C . LEU A 1 84 ? -4.904 3.351 11.495 1.00 95.69 84 LEU A C 1
ATOM 584 O O . LEU A 1 84 ? -5.760 4.234 11.508 1.00 95.69 84 LEU A O 1
ATOM 588 N N . GLY A 1 85 ? -4.656 2.583 12.555 1.00 94.62 85 GLY A N 1
ATOM 589 C CA . GLY A 1 85 ? -5.356 2.659 13.822 1.00 94.62 85 GLY A CA 1
ATOM 590 C C . GLY A 1 85 ? -6.382 1.545 14.028 1.00 94.62 85 GLY A C 1
ATOM 591 O O . GLY A 1 85 ? -6.590 0.682 13.165 1.00 94.62 85 GLY A O 1
ATOM 592 N N . PRO A 1 86 ? -7.022 1.542 15.210 1.00 94.81 86 PRO A N 1
ATOM 593 C CA . PRO A 1 86 ? -8.087 0.599 15.516 1.00 94.81 86 PRO A CA 1
ATOM 594 C C . PRO A 1 86 ? -9.267 0.787 14.559 1.00 94.81 86 PRO A C 1
ATOM 596 O O . PRO A 1 86 ? -9.598 1.911 14.186 1.00 94.81 86 PRO A O 1
ATOM 599 N N . GLY A 1 87 ? -9.914 -0.318 14.205 1.00 94.00 87 GLY A N 1
ATOM 600 C CA . GLY A 1 87 ? -11.102 -0.328 13.368 1.00 94.00 87 GLY A CA 1
ATOM 601 C C . GLY A 1 87 ? -10.996 -1.248 12.161 1.00 94.00 87 GLY A C 1
ATOM 602 O O . GLY A 1 87 ? -10.162 -2.149 12.070 1.00 94.00 87 GLY A O 1
ATOM 603 N N . THR A 1 88 ? -11.910 -1.013 11.236 1.00 94.75 88 THR A N 1
ATOM 604 C CA . THR A 1 88 ? -12.163 -1.830 10.055 1.00 94.75 88 THR A CA 1
ATOM 605 C C . THR A 1 88 ? -11.514 -1.246 8.803 1.00 94.75 88 THR A C 1
ATOM 607 O O . THR A 1 88 ? -10.991 -0.131 8.800 1.00 94.75 88 THR A O 1
ATOM 610 N N . VAL A 1 89 ? -11.621 -1.958 7.677 1.00 93.75 89 VAL A N 1
ATOM 611 C CA . VAL A 1 89 ? -11.263 -1.411 6.352 1.00 93.75 89 VAL A CA 1
ATOM 612 C C . VAL A 1 89 ? -11.970 -0.077 6.072 1.00 93.75 89 VAL A C 1
ATOM 614 O O . VAL A 1 89 ? -11.387 0.804 5.442 1.00 93.75 89 VAL A O 1
ATOM 617 N N . VAL A 1 90 ? -13.205 0.099 6.556 1.00 95.56 90 VAL A N 1
ATOM 618 C CA . VAL A 1 90 ? -13.967 1.345 6.383 1.00 95.56 90 VAL A CA 1
ATOM 619 C C . VAL A 1 90 ? -13.330 2.495 7.162 1.00 95.56 90 VAL A C 1
ATOM 621 O O . VAL A 1 90 ? -13.231 3.599 6.634 1.00 95.56 90 VAL A O 1
ATOM 624 N N . ASP A 1 91 ? -12.836 2.243 8.373 1.00 96.31 91 ASP A N 1
ATOM 625 C CA . ASP A 1 91 ? -12.149 3.258 9.178 1.00 96.31 91 ASP A CA 1
ATOM 626 C C . ASP A 1 91 ? -10.822 3.669 8.531 1.00 96.31 91 ASP A C 1
ATOM 628 O O . ASP A 1 91 ? -10.533 4.861 8.401 1.00 96.31 91 ASP A O 1
ATOM 632 N N . GLY A 1 92 ? -10.076 2.697 7.994 1.00 96.12 92 GLY A N 1
ATOM 633 C CA . GLY A 1 92 ? -8.895 2.968 7.175 1.00 96.12 92 GLY A CA 1
ATOM 634 C C . GLY A 1 92 ? -9.222 3.795 5.923 1.00 96.12 92 GLY A C 1
ATOM 635 O O . GLY A 1 92 ? -8.502 4.740 5.597 1.00 96.12 92 GLY A O 1
ATOM 636 N N . LEU A 1 93 ? -10.334 3.503 5.236 1.00 96.31 93 LEU A N 1
ATOM 637 C CA . LEU A 1 93 ? -10.812 4.303 4.101 1.00 96.31 93 LEU A CA 1
ATOM 638 C C . LEU A 1 93 ? -11.237 5.718 4.516 1.00 96.31 93 LEU A C 1
ATOM 640 O O . LEU A 1 93 ? -11.003 6.663 3.765 1.00 96.31 93 LEU A O 1
ATOM 644 N N . ASN A 1 94 ? -11.839 5.893 5.691 1.00 96.94 94 ASN A N 1
ATOM 645 C CA . ASN A 1 94 ? -12.170 7.215 6.222 1.00 96.94 94 ASN A CA 1
ATOM 646 C C . ASN A 1 94 ? -10.903 8.030 6.479 1.00 96.94 94 ASN A C 1
ATOM 648 O O . ASN A 1 94 ? -10.833 9.185 6.058 1.00 96.94 94 ASN A O 1
ATOM 652 N N . LEU A 1 95 ? -9.877 7.415 7.079 1.00 95.69 95 LEU A N 1
ATOM 653 C CA . LEU A 1 95 ? -8.561 8.028 7.234 1.00 95.69 95 LEU A CA 1
ATOM 654 C C . LEU A 1 95 ? -7.990 8.406 5.863 1.00 95.69 95 LEU A C 1
ATOM 656 O O . LEU A 1 95 ? -7.695 9.574 5.633 1.00 95.69 95 LEU A O 1
ATOM 660 N N . TRP A 1 96 ? -7.931 7.472 4.910 1.00 96.25 96 TRP A N 1
ATOM 661 C CA . TRP A 1 96 ? -7.498 7.750 3.534 1.00 96.25 96 TRP A CA 1
ATOM 662 C C . TRP A 1 96 ? -8.217 8.963 2.940 1.00 96.25 96 TRP A C 1
ATOM 664 O O . TRP A 1 96 ? -7.584 9.896 2.447 1.00 96.25 96 TRP A O 1
ATOM 674 N N . ASN A 1 97 ? -9.546 8.988 3.042 1.00 95.94 97 ASN A N 1
ATOM 675 C CA . ASN A 1 97 ? -10.375 10.049 2.494 1.00 95.94 97 ASN A CA 1
ATOM 676 C C . ASN A 1 97 ? -10.169 11.405 3.191 1.00 95.94 97 ASN A C 1
ATOM 678 O O . ASN A 1 97 ? -10.395 12.428 2.543 1.00 95.94 97 ASN A O 1
ATOM 682 N N . ASN A 1 98 ? -9.690 11.415 4.438 1.00 94.69 98 ASN A N 1
ATOM 683 C CA . ASN A 1 98 ? -9.470 12.592 5.281 1.00 94.69 98 ASN A CA 1
ATOM 684 C C . ASN A 1 98 ? -8.042 13.178 5.183 1.00 94.69 98 ASN A C 1
ATOM 686 O O . ASN A 1 98 ? -7.511 13.720 6.149 1.00 94.69 98 ASN A O 1
ATOM 690 N N . GLY A 1 99 ? -7.402 13.070 4.015 1.00 91.69 99 GLY A N 1
ATOM 691 C CA . GLY A 1 99 ? -6.157 13.793 3.710 1.00 91.69 99 GLY A CA 1
ATOM 692 C C . GLY A 1 99 ? -4.893 12.940 3.600 1.00 91.69 99 GLY A C 1
ATOM 693 O O . GLY A 1 99 ? -3.836 13.474 3.277 1.00 91.69 99 GLY A O 1
ATOM 694 N N . TYR A 1 100 ? -4.985 11.620 3.769 1.00 93.12 100 TYR A N 1
ATOM 695 C CA . TYR A 1 100 ? -3.838 10.705 3.681 1.00 93.12 100 TYR A CA 1
ATOM 696 C C . TYR A 1 100 ? -3.753 9.968 2.329 1.00 93.12 100 TYR A C 1
ATOM 698 O O . TYR A 1 100 ? -3.234 8.858 2.255 1.00 93.12 100 TYR A O 1
ATOM 706 N N . ARG A 1 101 ? -4.253 10.576 1.240 1.00 94.12 101 ARG A N 1
ATOM 707 C CA . ARG A 1 101 ? -4.355 9.976 -0.111 1.00 94.12 101 ARG A CA 1
ATOM 708 C C . ARG A 1 101 ? -3.029 9.943 -0.885 1.00 94.12 101 ARG A C 1
ATOM 710 O O . ARG A 1 101 ? -2.951 10.435 -2.009 1.00 94.12 101 ARG A O 1
ATOM 717 N N . THR A 1 102 ? -1.975 9.390 -0.297 1.00 94.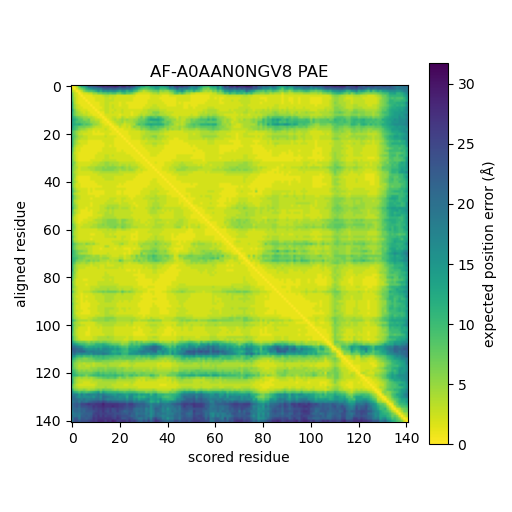50 102 THR A N 1
ATOM 718 C CA . THR A 1 102 ? -0.705 9.126 -0.999 1.00 94.50 102 THR A CA 1
ATOM 719 C C . THR A 1 102 ? -0.366 7.646 -0.922 1.00 94.50 102 THR A C 1
ATOM 721 O O . THR A 1 102 ? -0.842 6.959 -0.025 1.00 94.50 102 THR A O 1
ATOM 724 N N . ALA A 1 103 ? 0.485 7.138 -1.815 1.00 94.00 103 ALA A N 1
ATOM 725 C CA . ALA A 1 103 ? 0.877 5.726 -1.796 1.00 94.00 103 ALA A CA 1
ATOM 726 C C . ALA A 1 103 ? 1.424 5.265 -0.421 1.00 94.00 103 ALA A C 1
ATOM 728 O O . ALA A 1 103 ? 1.231 4.116 -0.032 1.00 94.00 103 ALA A O 1
ATOM 729 N N . GLN A 1 104 ? 2.038 6.183 0.335 1.00 94.00 104 GLN A N 1
ATOM 730 C CA . GLN A 1 104 ? 2.567 6.000 1.692 1.00 94.00 104 GLN A CA 1
ATOM 731 C C . GLN A 1 104 ? 1.645 6.536 2.804 1.00 94.00 104 GLN A C 1
ATOM 733 O O . GLN A 1 104 ? 2.124 6.877 3.886 1.00 94.00 104 GLN A O 1
ATOM 738 N N . PHE A 1 105 ? 0.346 6.702 2.548 1.00 94.44 105 PHE A N 1
ATOM 739 C CA . PHE A 1 105 ? -0.642 7.138 3.544 1.00 94.44 105 PHE A CA 1
ATOM 740 C C . PHE A 1 105 ? -0.272 8.460 4.245 1.00 94.44 105 PHE A C 1
ATOM 742 O O . PHE A 1 105 ? -0.375 8.603 5.458 1.00 94.44 105 PHE A O 1
ATOM 749 N N . GLY A 1 106 ? 0.218 9.442 3.486 1.00 91.44 106 GLY A N 1
ATOM 750 C CA . GLY A 1 106 ? 0.603 10.765 3.991 1.00 91.44 106 GLY A CA 1
ATOM 751 C C . GLY A 1 106 ? 1.877 10.803 4.849 1.00 91.44 106 GLY A C 1
ATOM 752 O O . GLY A 1 106 ? 2.172 11.837 5.444 1.00 91.44 106 GLY A O 1
ATOM 753 N N . LEU A 1 107 ? 2.653 9.714 4.914 1.00 90.25 107 LEU A N 1
ATOM 754 C CA . LEU A 1 107 ? 3.913 9.661 5.675 1.00 90.25 107 LEU A CA 1
ATOM 755 C C . LEU A 1 107 ? 5.151 10.081 4.880 1.00 90.25 107 LEU A C 1
ATOM 757 O O . LEU A 1 107 ? 6.229 10.230 5.456 1.00 90.25 107 LEU A O 1
ATOM 761 N N . GLY A 1 108 ? 4.995 10.278 3.570 1.00 85.06 108 GLY A N 1
ATOM 762 C CA . GLY A 1 108 ? 6.097 10.570 2.661 1.00 85.06 108 GLY A CA 1
ATOM 763 C C . GLY A 1 108 ? 7.085 9.405 2.509 1.00 85.06 108 GLY A C 1
ATOM 764 O O . GLY A 1 108 ? 6.926 8.324 3.087 1.00 85.06 108 GLY A O 1
ATOM 765 N N . GLY A 1 109 ? 8.110 9.634 1.684 1.00 76.69 109 GLY A N 1
ATOM 766 C CA . GLY A 1 109 ? 9.236 8.712 1.511 1.00 76.69 109 GLY A CA 1
ATOM 767 C C . GLY A 1 109 ? 10.224 8.759 2.685 1.00 76.69 109 GLY A C 1
ATOM 768 O O . GLY A 1 109 ? 9.848 9.027 3.828 1.00 76.69 109 GLY A O 1
ATOM 769 N N . SER A 1 110 ? 11.516 8.555 2.405 1.00 65.19 110 SER A N 1
ATOM 770 C CA . SER A 1 110 ? 12.585 8.523 3.423 1.00 65.19 110 SER A CA 1
ATOM 771 C C . SER A 1 110 ? 12.691 9.775 4.306 1.00 65.19 110 SER A C 1
ATOM 773 O O . SER A 1 110 ? 13.255 9.700 5.394 1.00 65.19 110 SER A O 1
ATOM 775 N N . SER A 1 111 ? 12.128 10.915 3.892 1.00 58.09 111 SER A N 1
ATOM 776 C CA . SER A 1 111 ? 12.158 12.178 4.644 1.00 58.09 111 SER A CA 1
ATOM 777 C C . SER A 1 111 ? 11.474 12.110 6.016 1.00 58.09 111 SER A C 1
ATOM 779 O O . SER A 1 111 ? 11.781 12.924 6.880 1.00 58.09 111 SER A O 1
ATOM 781 N N . GLY A 1 112 ? 10.569 11.150 6.241 1.00 59.94 112 GLY A N 1
ATOM 782 C CA . GLY A 1 112 ? 9.897 10.978 7.533 1.00 59.94 112 GLY A CA 1
ATOM 783 C C . GLY A 1 112 ? 10.795 10.408 8.637 1.00 59.94 112 GLY A C 1
ATOM 784 O O . GLY A 1 112 ? 10.474 10.562 9.817 1.00 59.94 112 GLY A O 1
ATOM 785 N N . GLY A 1 113 ? 11.911 9.755 8.285 1.00 70.44 113 GLY A N 1
ATOM 786 C CA . GLY A 1 113 ? 12.808 9.091 9.236 1.00 70.44 113 GLY A CA 1
ATOM 787 C C . GLY A 1 113 ? 12.063 8.288 10.315 1.00 70.44 113 GLY A C 1
ATOM 788 O O . GLY A 1 113 ? 10.969 7.756 10.089 1.00 70.44 113 GLY A O 1
ATOM 789 N N . ASN A 1 114 ? 12.617 8.276 11.530 1.00 78.88 114 ASN A N 1
ATOM 790 C CA . ASN A 1 114 ? 11.999 7.607 12.678 1.00 78.88 114 ASN A CA 1
ATOM 791 C C . ASN A 1 114 ? 10.653 8.228 13.089 1.00 78.88 114 ASN A C 1
ATOM 793 O O . ASN A 1 114 ? 9.819 7.525 13.642 1.00 78.88 114 ASN A O 1
ATOM 797 N N . SER A 1 115 ? 10.389 9.503 12.771 1.00 83.62 115 SER A N 1
ATOM 798 C CA . SER A 1 115 ? 9.127 10.181 13.133 1.00 83.62 115 SER A CA 1
ATOM 799 C C . SER A 1 115 ? 7.893 9.634 12.403 1.00 83.62 115 SER A C 1
ATOM 801 O O . SER A 1 115 ? 6.755 9.905 12.788 1.00 83.62 115 SER A O 1
ATOM 803 N N . SER A 1 116 ? 8.107 8.854 11.340 1.00 86.56 116 SER A N 1
ATOM 804 C CA . SER A 1 116 ? 7.038 8.133 10.652 1.00 86.56 116 SER A CA 1
ATOM 805 C C . SER A 1 116 ? 6.689 6.803 11.318 1.00 86.56 116 SER A C 1
ATOM 807 O O . SER A 1 116 ? 5.604 6.292 11.059 1.00 86.56 116 SER A O 1
ATOM 809 N N . LEU A 1 117 ? 7.565 6.250 12.166 1.00 87.94 117 LEU A N 1
ATOM 810 C CA . LEU A 1 117 ? 7.357 4.942 12.779 1.00 87.94 117 LEU A CA 1
ATOM 811 C C . LEU A 1 117 ? 6.362 5.026 13.938 1.00 87.94 117 LEU A C 1
ATOM 813 O O . LEU A 1 117 ? 6.340 6.008 14.686 1.00 87.94 117 LEU A O 1
ATOM 817 N N . CYS A 1 118 ? 5.575 3.968 14.120 1.00 88.94 118 CYS A N 1
ATOM 818 C CA . CYS A 1 118 ? 4.558 3.903 15.173 1.00 88.94 118 CYS A CA 1
ATOM 819 C C . CYS A 1 118 ? 5.122 4.129 16.582 1.00 88.94 118 CYS A C 1
ATOM 821 O O . CYS A 1 118 ? 4.479 4.787 17.396 1.00 88.94 118 CYS A O 1
ATOM 823 N N . ASP A 1 119 ? 6.355 3.688 16.829 1.00 86.31 119 ASP A N 1
ATOM 824 C CA . ASP A 1 119 ? 7.022 3.821 18.127 1.00 86.31 119 ASP A CA 1
ATOM 825 C C . ASP A 1 119 ? 7.359 5.276 18.503 1.00 86.31 119 ASP A C 1
ATOM 827 O O . ASP A 1 119 ? 7.550 5.574 19.680 1.00 86.31 119 ASP A O 1
ATOM 831 N N . TYR A 1 120 ? 7.430 6.188 17.525 1.00 86.00 120 TYR A N 1
ATOM 832 C CA . TYR A 1 120 ? 7.831 7.585 17.750 1.00 86.00 120 TYR A CA 1
ATOM 833 C C . TYR A 1 120 ? 6.741 8.605 17.412 1.00 86.00 120 TYR A C 1
ATOM 835 O O . TYR A 1 120 ? 6.768 9.717 17.934 1.00 86.00 120 TYR A O 1
ATOM 843 N N . ARG A 1 121 ? 5.791 8.268 16.532 1.00 86.81 121 ARG A N 1
ATOM 844 C CA . ARG A 1 121 ? 4.802 9.226 16.015 1.00 86.81 121 ARG A CA 1
ATOM 845 C C . ARG A 1 121 ? 3.678 9.547 17.004 1.00 86.81 121 ARG A C 1
ATOM 847 O O . ARG A 1 121 ? 3.121 10.638 16.947 1.00 86.81 121 ARG A O 1
ATOM 854 N N . GLY A 1 122 ? 3.317 8.600 17.876 1.00 84.62 122 GLY A N 1
ATOM 855 C CA . GLY A 1 122 ? 2.229 8.762 18.852 1.00 84.62 122 GLY A CA 1
ATOM 856 C C . GLY A 1 122 ? 0.816 8.845 18.250 1.00 84.62 122 GLY A C 1
ATOM 857 O O . GLY A 1 122 ? -0.120 9.209 18.957 1.00 84.62 122 GLY A O 1
ATOM 858 N N . GLY A 1 123 ? 0.641 8.520 16.963 1.00 90.44 123 GLY A N 1
ATOM 859 C CA . GLY A 1 123 ? -0.648 8.570 16.270 1.00 90.44 123 GLY A CA 1
ATOM 860 C C . GLY A 1 123 ? -0.627 7.897 14.896 1.00 90.44 123 GLY A C 1
ATOM 861 O O . GLY A 1 123 ? 0.435 7.524 14.396 1.00 90.44 123 GLY A O 1
ATOM 862 N N . TYR A 1 124 ? -1.812 7.765 14.295 1.00 92.62 124 TYR A N 1
ATOM 863 C CA . TYR A 1 124 ? -2.032 7.108 13.002 1.00 92.62 124 TYR A CA 1
ATOM 864 C C . TYR A 1 124 ? -2.268 8.139 11.882 1.00 92.62 124 TYR A C 1
ATOM 866 O O . TYR A 1 124 ? -2.792 9.222 12.154 1.00 92.62 124 TYR A O 1
ATOM 874 N N . PRO A 1 125 ? -1.897 7.838 10.628 1.00 93.81 125 PRO A N 1
ATOM 875 C CA . PRO A 1 125 ? -1.190 6.633 10.206 1.00 93.81 125 PRO A CA 1
ATOM 876 C C . PRO A 1 125 ? 0.266 6.648 10.683 1.00 93.81 125 PRO A C 1
ATOM 878 O O . PRO A 1 125 ? 0.828 7.719 10.915 1.00 93.81 125 PRO A O 1
ATOM 881 N N . CYS A 1 126 ? 0.878 5.477 10.831 1.00 92.88 126 CYS A N 1
ATOM 882 C CA . CYS A 1 126 ? 2.301 5.329 11.142 1.00 92.88 126 CYS A CA 1
ATOM 883 C C . CYS A 1 126 ? 2.889 4.098 10.443 1.00 92.88 126 CYS A C 1
ATOM 885 O O . CYS A 1 126 ? 2.186 3.130 10.184 1.00 92.88 126 CYS A O 1
ATOM 887 N N . ARG A 1 127 ? 4.179 4.129 10.108 1.00 90.88 127 ARG A N 1
ATOM 888 C CA . ARG A 1 127 ? 4.903 3.020 9.480 1.00 90.88 127 ARG A CA 1
ATOM 889 C C . ARG A 1 127 ? 5.275 1.997 10.553 1.00 90.88 127 ARG A C 1
ATOM 891 O O . ARG A 1 127 ? 5.836 2.351 11.590 1.00 90.88 127 ARG A O 1
ATOM 898 N N . THR A 1 128 ? 4.970 0.729 10.321 1.00 87.06 128 THR A N 1
ATOM 899 C CA . THR A 1 128 ? 5.377 -0.343 11.237 1.00 87.06 128 THR A CA 1
ATOM 900 C C . THR A 1 128 ? 6.827 -0.725 10.961 1.00 87.06 128 THR A C 1
ATOM 902 O O . THR A 1 128 ? 7.214 -0.795 9.796 1.00 87.06 128 THR A O 1
ATOM 905 N N . ASP A 1 129 ? 7.614 -1.016 11.996 1.00 73.44 129 ASP A N 1
ATOM 906 C CA . ASP A 1 129 ? 8.933 -1.634 11.829 1.00 73.44 129 ASP A CA 1
ATOM 907 C C . ASP A 1 129 ? 8.769 -3.144 11.551 1.00 73.44 129 ASP A C 1
ATOM 909 O O . ASP A 1 129 ? 8.401 -3.893 12.466 1.00 73.44 129 ASP A O 1
ATOM 913 N N . PRO A 1 130 ? 9.053 -3.634 10.328 1.00 59.72 130 PRO A N 1
ATOM 914 C CA . PRO A 1 130 ? 8.895 -5.050 9.995 1.00 59.72 130 PRO A CA 1
ATOM 915 C C . PRO A 1 130 ? 9.793 -5.968 10.841 1.00 59.72 130 PRO A C 1
ATOM 917 O O . PRO A 1 130 ? 9.488 -7.148 10.996 1.00 59.72 130 PRO A O 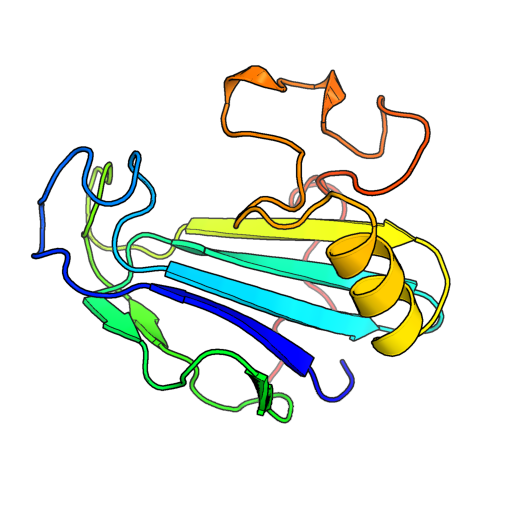1
ATOM 920 N N . GLY A 1 131 ? 10.893 -5.442 11.399 1.00 54.72 131 GLY A N 1
ATOM 921 C CA . GLY A 1 131 ? 11.811 -6.182 12.267 1.00 54.72 131 GLY A CA 1
ATOM 922 C C . GLY A 1 131 ? 11.267 -6.430 13.678 1.00 54.72 131 GLY A C 1
ATOM 923 O O . GLY A 1 131 ? 11.717 -7.358 14.349 1.00 54.72 131 GLY A O 1
ATOM 924 N N . ARG A 1 132 ? 10.278 -5.642 14.124 1.00 52.19 132 ARG A N 1
ATOM 925 C CA . ARG A 1 132 ? 9.589 -5.813 15.419 1.00 52.19 132 ARG A CA 1
ATOM 926 C C . ARG A 1 132 ? 8.255 -6.538 15.280 1.00 52.19 132 ARG A C 1
ATOM 928 O O . ARG A 1 132 ? 7.899 -7.330 16.149 1.00 52.19 132 ARG A O 1
ATOM 935 N N . TYR A 1 133 ? 7.560 -6.325 14.166 1.00 50.31 133 TYR A N 1
ATOM 936 C CA . TYR A 1 133 ? 6.314 -7.004 13.815 1.00 50.31 133 TYR A CA 1
ATOM 937 C C . TYR A 1 133 ? 6.613 -8.108 12.797 1.00 50.31 133 TYR A C 1
ATOM 939 O O . TYR A 1 133 ? 6.225 -8.033 11.635 1.00 50.31 133 TYR A O 1
ATOM 947 N N . VAL A 1 134 ? 7.375 -9.118 13.225 1.00 42.16 134 VAL A N 1
ATOM 948 C CA . VAL A 1 134 ? 7.741 -10.270 12.390 1.00 42.16 134 VAL A CA 1
ATOM 949 C C . VAL A 1 134 ? 6.466 -10.968 11.914 1.00 42.16 134 VAL A C 1
ATOM 951 O O . VAL A 1 134 ? 5.880 -11.712 12.692 1.00 42.16 134 VAL A O 1
ATOM 954 N N . TYR A 1 135 ? 6.047 -10.684 10.674 1.00 44.91 135 TYR A N 1
ATOM 955 C CA . TYR A 1 135 ? 5.513 -11.557 9.608 1.00 44.91 135 TYR A CA 1
ATOM 956 C C . TYR A 1 135 ? 4.668 -12.807 9.954 1.00 44.91 135 TYR A C 1
ATOM 958 O O . TYR A 1 135 ? 4.459 -13.642 9.079 1.00 44.91 135 TYR A O 1
ATOM 966 N N . LYS A 1 136 ? 4.160 -12.993 11.174 1.00 39.03 136 LYS A N 1
ATOM 967 C CA . LYS A 1 136 ? 3.473 -14.236 11.554 1.00 39.03 136 LYS A CA 1
ATOM 968 C C . LYS A 1 136 ? 2.122 -14.385 10.861 1.00 39.03 136 LYS A C 1
ATOM 970 O O . LYS A 1 136 ? 1.798 -15.496 10.447 1.00 39.03 136 LYS A O 1
ATOM 975 N N . ASP A 1 137 ? 1.426 -13.274 10.621 1.00 41.25 137 ASP A N 1
ATOM 976 C CA . ASP A 1 137 ? 0.013 -13.325 10.227 1.00 41.25 137 ASP A CA 1
ATOM 977 C C . ASP A 1 137 ? -0.315 -12.613 8.899 1.00 41.25 137 ASP A C 1
ATOM 979 O O . ASP A 1 137 ? -1.452 -12.687 8.438 1.00 41.25 137 ASP A O 1
ATOM 983 N N . ILE A 1 138 ? 0.666 -11.961 8.248 1.00 42.88 138 ILE A N 1
ATOM 984 C CA . ILE A 1 138 ? 0.442 -11.158 7.023 1.00 42.88 138 ILE A CA 1
ATOM 985 C C . ILE A 1 138 ? 0.894 -11.873 5.731 1.00 42.88 138 ILE A C 1
ATOM 987 O O . ILE A 1 138 ? 0.412 -11.573 4.643 1.00 42.88 138 ILE A O 1
ATOM 991 N N . ILE A 1 139 ? 1.787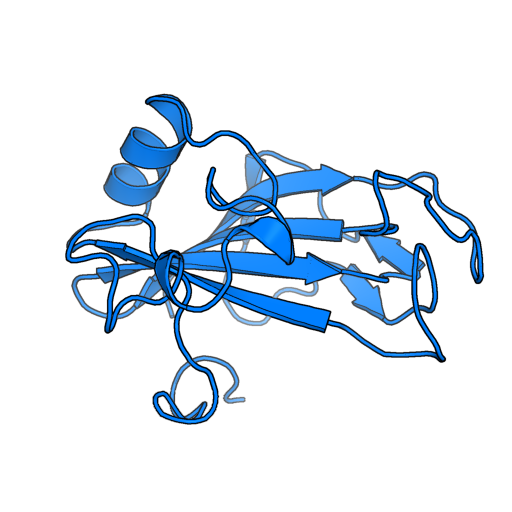 -12.862 5.818 1.00 35.44 139 ILE A N 1
ATOM 992 C CA . ILE A 1 139 ? 2.201 -13.678 4.665 1.00 35.44 139 ILE A CA 1
ATOM 993 C C . ILE A 1 139 ? 2.268 -15.139 5.113 1.00 35.44 139 ILE A C 1
ATOM 995 O O . ILE A 1 139 ? 3.340 -15.679 5.353 1.00 35.44 139 ILE A O 1
ATOM 999 N N . ASN A 1 140 ? 1.111 -15.776 5.290 1.00 24.92 140 ASN A N 1
ATOM 1000 C CA . ASN A 1 140 ? 1.036 -17.224 5.482 1.00 24.92 140 ASN A CA 1
ATOM 1001 C C . ASN A 1 140 ? -0.225 -17.791 4.817 1.00 24.92 140 ASN A C 1
ATOM 1003 O O . ASN A 1 140 ? -1.291 -17.853 5.430 1.00 24.92 140 ASN A O 1
ATOM 1007 N N . ARG A 1 141 ? -0.098 -18.198 3.551 1.00 34.69 141 ARG A N 1
ATOM 1008 C CA . ARG A 1 141 ? 0.072 -19.605 3.147 1.00 34.69 141 ARG A CA 1
ATOM 1009 C C . ARG A 1 141 ? 0.700 -19.672 1.761 1.00 34.69 141 ARG A C 1
ATOM 1011 O O . ARG A 1 141 ? 0.243 -18.908 0.887 1.00 34.69 141 ARG A O 1
#

Solvent-accessible surface area (backbone atoms only — not comparable to full-atom values): 7405 Å² total; per-residue (Å²): 101,49,62,26,36,25,76,36,50,43,67,92,34,50,74,66,32,62,54,30,77,83,28,38,17,9,31,38,16,33,35,24,23,49,87,68,24,9,32,36,40,27,42,22,15,14,55,42,66,67,51,54,56,72,40,74,40,56,73,92,59,79,52,56,39,74,17,25,3,3,62,52,96,55,79,43,67,52,75,49,46,28,41,47,38,76,36,42,44,65,51,32,48,50,48,35,73,71,73,22,81,43,72,57,49,63,43,64,67,81,88,32,57,68,60,30,24,50,94,64,45,81,54,66,61,15,33,56,58,62,88,78,59,64,62,73,71,82,73,76,133

Mean predicted aligned error: 5.8 Å

Radius of gyration: 14.26 Å; Cα contacts (8 Å, |Δi|>4): 345; chains: 1; bounding box: 33×33×36 Å

Nearest PDB structures (foldseek):
  6ue4-assembly1_B  TM=7.987E-01  e=4.114E-05  Vibrio cholerae O1 biovar El Tor str. N16961
  6ue4-assembly1_A  TM=8.015E-01  e=4.366E-05  Vibrio cholerae O1 biovar El Tor str. N16961
  5j1l-assembly1_A  TM=6.657E-01  e=2.016E-05  Helicobacter pylori 26695
  4zyb-assembly3_C  TM=8.000E-01  e=4.437E-04  Staphylococcus aureus subsp. aureus NCTC 8325
  7qrl-assembly2_B  TM=6.982E-01  e=5.627E-04  Caulobacter vibrioides

Sequence (141 aa):
MGNGVIVVAQGGCGNNADGCNGGLGNHISMIFQDGDRSYGALFMHLSSTAVGQLAVVPAGTVIGYTGNSGTSTGPHVHIEIFDLGPGTVVDGLNLWNNGYRTAQFGLGGSSGGNSSLCDYRGGYPCRTDPGRYVYKDIINR